Protein AF-A0A961F291-F1 (afdb_monomer)

pLDDT: mean 85.37, std 10.18, range [48.34, 95.19]

Sequence (65 aa):
ARSDYMDSSSIALIFKIQNEILGYQGRFCVTALKPSLKKVLGAVVREDEMAFFETVEEAMQSVTG

Secondary structure (DSSP, 8-state):
---S---HHHHHHHHHHHHHHHHTT---EEES--HHHHHHHHHHS-TTT-EEESSHHHHHHHHH-

Nearest PDB structures (foldseek):
  3f43-assembly1_A-2  TM=9.216E-01  e=1.792E-02  Thermotoga maritima
  1th8-assembly1_B  TM=8.996E-01  e=5.845E-02  Geobacillus stearothermophilus
  2ka5-assembly1_A  TM=8.820E-01  e=7.719E-02  Thermotoga maritima
  4hyl-assembly1_A  TM=8.862E-01  e=1.093E-01  Haliangium ochraceum DSM 14365
  2vy9-assembly2_B  TM=8.447E-01  e=5.047E-01  Neomoorella thermoacetica

Structure (mmCIF, N/CA/C/O backbone):
data_AF-A0A961F291-F1
#
_entry.id   AF-A0A961F291-F1
#
loop_
_atom_site.group_PDB
_atom_site.id
_atom_site.type_symbol
_atom_site.label_atom_id
_atom_site.label_alt_id
_atom_site.label_comp_id
_atom_site.label_asym_id
_atom_site.label_entity_id
_atom_site.label_seq_id
_atom_site.pdbx_PDB_ins_code
_atom_site.Cartn_x
_atom_site.Cartn_y
_atom_site.Cartn_z
_atom_site.occupancy
_atom_site.B_iso_or_equiv
_atom_site.auth_seq_id
_atom_site.auth_comp_id
_atom_site.auth_asym_id
_atom_site.auth_atom_id
_atom_site.pdbx_PDB_model_num
ATOM 1 N N . ALA A 1 1 ? 13.387 -7.644 1.887 1.00 48.34 1 ALA A N 1
ATOM 2 C CA . ALA A 1 1 ? 13.939 -7.248 0.575 1.00 48.34 1 ALA A CA 1
ATOM 3 C C . ALA A 1 1 ? 13.122 -6.074 0.053 1.00 48.34 1 ALA A C 1
ATOM 5 O O . ALA A 1 1 ? 11.902 -6.153 0.113 1.00 48.34 1 ALA A O 1
ATOM 6 N N . ARG A 1 2 ? 13.750 -4.979 -0.399 1.00 56.34 2 ARG A N 1
ATOM 7 C CA . ARG A 1 2 ? 13.027 -3.970 -1.190 1.00 56.34 2 ARG A CA 1
ATOM 8 C C . ARG A 1 2 ? 12.712 -4.635 -2.527 1.00 56.34 2 ARG A C 1
ATOM 10 O O . ARG A 1 2 ? 13.645 -5.016 -3.223 1.00 56.34 2 ARG A O 1
ATOM 17 N N . SER A 1 3 ? 11.435 -4.894 -2.804 1.00 63.44 3 SER A N 1
ATOM 18 C CA . SER A 1 3 ? 11.052 -5.535 -4.060 1.00 63.44 3 SER A CA 1
ATOM 19 C C . SER A 1 3 ? 11.098 -4.502 -5.174 1.00 63.44 3 SER A C 1
ATOM 21 O O . SER A 1 3 ? 10.479 -3.442 -5.073 1.00 63.44 3 SER A O 1
ATOM 23 N N . ASP A 1 4 ? 11.836 -4.812 -6.232 1.00 73.00 4 ASP A N 1
ATOM 24 C CA . ASP A 1 4 ? 11.967 -3.945 -7.407 1.00 73.00 4 ASP A CA 1
ATOM 25 C C . ASP A 1 4 ? 10.828 -4.158 -8.406 1.00 73.00 4 ASP A C 1
ATOM 27 O O . ASP A 1 4 ? 10.683 -3.412 -9.374 1.00 73.00 4 ASP A O 1
ATOM 31 N N . TYR A 1 5 ? 10.008 -5.170 -8.140 1.00 82.06 5 TYR A N 1
ATOM 32 C CA . TYR A 1 5 ? 8.985 -5.677 -9.026 1.00 82.06 5 TYR A CA 1
ATOM 33 C C . TYR A 1 5 ? 7.788 -6.202 -8.223 1.00 82.06 5 TYR A C 1
ATOM 35 O O . TYR A 1 5 ? 7.941 -6.696 -7.104 1.00 82.06 5 TYR A O 1
ATOM 43 N N . MET A 1 6 ? 6.600 -6.099 -8.810 1.00 86.19 6 MET A N 1
ATOM 44 C CA . MET A 1 6 ? 5.398 -6.809 -8.387 1.00 86.19 6 MET A CA 1
ATOM 45 C C . MET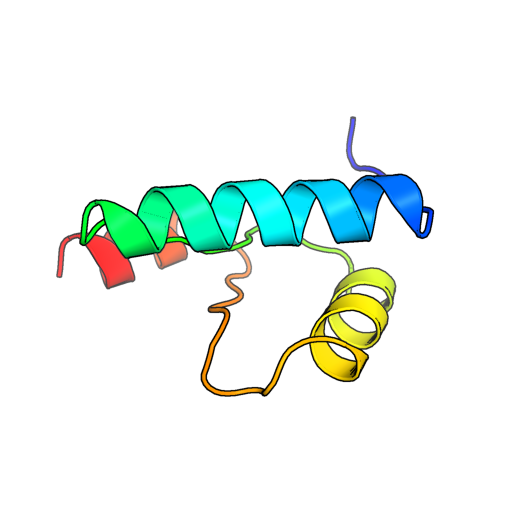 A 1 6 ? 4.715 -7.344 -9.636 1.00 86.19 6 MET A C 1
ATOM 47 O O . MET A 1 6 ? 4.473 -6.591 -10.581 1.00 86.19 6 MET A O 1
ATOM 51 N N . ASP A 1 7 ? 4.411 -8.635 -9.631 1.00 90.19 7 ASP A N 1
ATOM 52 C CA . ASP A 1 7 ? 3.538 -9.225 -10.634 1.00 90.19 7 ASP A CA 1
ATOM 53 C C . ASP A 1 7 ? 2.065 -8.939 -10.313 1.00 90.19 7 ASP A C 1
ATOM 55 O O . ASP A 1 7 ? 1.699 -8.437 -9.244 1.00 90.19 7 ASP A O 1
ATOM 59 N N . SER A 1 8 ? 1.197 -9.274 -11.265 1.00 89.00 8 SER A N 1
ATOM 60 C CA . SER A 1 8 ? -0.250 -9.136 -11.107 1.00 89.00 8 SER A CA 1
ATOM 61 C C . SER A 1 8 ? -0.791 -9.939 -9.920 1.00 89.00 8 SER A C 1
ATOM 63 O O . SER A 1 8 ? -1.720 -9.482 -9.257 1.00 89.00 8 SER A O 1
ATOM 65 N N . SER A 1 9 ? -0.196 -11.092 -9.607 1.00 91.31 9 SER A N 1
ATOM 66 C CA . SER A 1 9 ? -0.577 -11.927 -8.462 1.00 91.31 9 SER A CA 1
ATOM 67 C C . SER A 1 9 ? -0.339 -11.219 -7.125 1.00 91.31 9 SER A C 1
ATOM 69 O O . SER A 1 9 ? -1.204 -11.234 -6.249 1.00 91.31 9 SER A O 1
ATOM 71 N N . SER A 1 10 ? 0.805 -10.553 -6.977 1.00 90.25 10 SER A N 1
ATOM 72 C CA . SER A 1 10 ? 1.163 -9.778 -5.785 1.00 90.25 10 SER A CA 1
ATOM 73 C C . SER A 1 10 ? 0.251 -8.568 -5.619 1.00 90.25 10 SER A C 1
ATOM 75 O O . SER A 1 10 ? -0.216 -8.288 -4.517 1.00 90.25 10 SER A O 1
ATOM 77 N N . ILE A 1 11 ? -0.058 -7.887 -6.725 1.00 89.06 11 ILE A N 1
ATOM 78 C CA . ILE A 1 11 ? -1.009 -6.772 -6.741 1.00 89.06 11 ILE A CA 1
ATOM 79 C C . ILE A 1 11 ? -2.393 -7.259 -6.291 1.00 89.06 11 ILE A C 1
ATOM 81 O O . ILE A 1 11 ? -2.975 -6.682 -5.375 1.00 89.06 11 ILE A O 1
ATOM 85 N N . ALA A 1 12 ? -2.895 -8.360 -6.858 1.00 90.50 12 ALA A N 1
ATOM 86 C CA . ALA A 1 12 ? -4.182 -8.940 -6.473 1.00 90.50 12 ALA A CA 1
ATOM 87 C C . ALA A 1 12 ? -4.230 -9.332 -4.985 1.00 90.50 12 ALA A C 1
ATOM 89 O O . ALA A 1 12 ? -5.247 -9.128 -4.320 1.00 90.50 12 ALA A O 1
ATOM 90 N N . LEU A 1 13 ? -3.126 -9.854 -4.442 1.00 92.19 13 LEU A N 1
ATOM 91 C CA . LEU A 1 13 ? -3.019 -10.173 -3.020 1.00 92.19 13 LEU A CA 1
ATOM 92 C C . LEU A 1 13 ? -3.104 -8.918 -2.139 1.00 92.19 13 LEU A C 1
ATOM 94 O O . LEU A 1 13 ? -3.817 -8.940 -1.138 1.00 92.19 13 LEU A O 1
ATOM 98 N N . ILE A 1 14 ? -2.431 -7.827 -2.516 1.00 91.00 14 ILE A N 1
ATOM 99 C CA . ILE A 1 14 ? -2.499 -6.545 -1.794 1.00 91.00 14 ILE A CA 1
ATOM 100 C C . ILE A 1 14 ? -3.945 -6.048 -1.721 1.00 91.00 14 ILE A C 1
ATOM 102 O O . ILE A 1 14 ? -4.420 -5.724 -0.634 1.00 91.00 14 ILE A O 1
ATOM 106 N N . PHE A 1 15 ? -4.670 -6.065 -2.842 1.00 90.00 15 PHE A N 1
ATOM 107 C CA . PHE A 1 15 ? -6.082 -5.671 -2.874 1.00 90.00 15 PHE A CA 1
ATOM 108 C C . PHE A 1 15 ? -6.962 -6.557 -1.997 1.00 90.00 15 PHE A C 1
ATOM 110 O O . PHE A 1 15 ? -7.841 -6.063 -1.293 1.00 90.00 15 PHE A O 1
ATOM 117 N N . LYS A 1 16 ? -6.722 -7.872 -1.995 1.00 92.81 16 LYS A N 1
ATOM 118 C CA . LYS A 1 16 ? -7.459 -8.790 -1.122 1.00 92.81 16 LYS A CA 1
ATOM 119 C C . LYS A 1 16 ? -7.242 -8.450 0.354 1.00 92.81 16 LYS A C 1
ATOM 121 O O . LYS A 1 16 ? -8.206 -8.404 1.109 1.00 92.81 16 LYS A O 1
ATOM 126 N N . ILE A 1 17 ? -5.996 -8.188 0.752 1.00 93.56 17 ILE A N 1
ATOM 127 C CA . ILE A 1 17 ? -5.649 -7.814 2.131 1.00 93.56 17 ILE A CA 1
ATOM 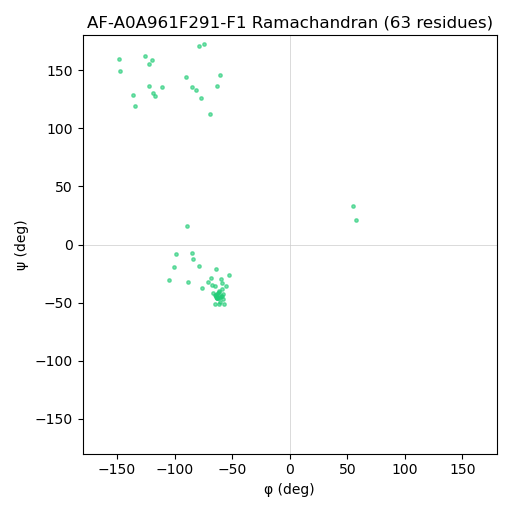128 C C . ILE A 1 17 ? -6.295 -6.478 2.513 1.00 93.56 17 ILE A C 1
ATOM 130 O O . ILE A 1 17 ? -6.884 -6.373 3.586 1.00 93.56 17 ILE A O 1
ATOM 134 N N . GLN A 1 18 ? -6.220 -5.477 1.634 1.00 91.56 18 GLN A N 1
ATOM 135 C CA . GLN A 1 18 ? -6.854 -4.177 1.844 1.00 91.56 18 GLN A CA 1
ATOM 136 C C . GLN A 1 18 ? -8.362 -4.325 2.066 1.00 91.56 18 GLN A C 1
ATOM 138 O O . GLN A 1 18 ? -8.877 -3.817 3.058 1.00 91.56 18 GLN A O 1
ATOM 143 N N . ASN A 1 19 ? -9.058 -5.040 1.178 1.00 90.56 19 ASN A N 1
ATOM 144 C CA . ASN A 1 19 ? -10.509 -5.212 1.259 1.00 90.56 19 ASN A CA 1
ATOM 145 C C . ASN A 1 19 ? -10.939 -5.912 2.553 1.00 90.56 19 ASN A C 1
ATOM 147 O O . ASN A 1 19 ? -11.917 -5.496 3.168 1.00 90.56 19 ASN A O 1
ATOM 151 N N . GLU A 1 20 ? -10.194 -6.928 2.994 1.00 95.19 20 GLU A N 1
ATOM 152 C CA . GLU A 1 20 ? -10.431 -7.577 4.289 1.00 95.19 20 GLU A CA 1
ATOM 153 C C . G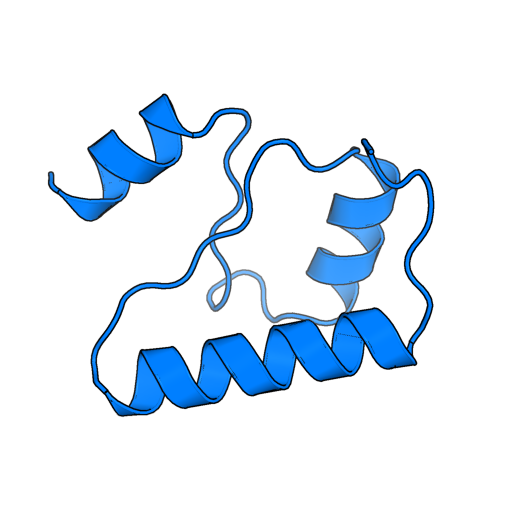LU A 1 20 ? -10.263 -6.581 5.444 1.00 95.19 20 GLU A C 1
ATOM 155 O O . GLU A 1 20 ? -11.176 -6.416 6.248 1.00 95.19 20 GLU A O 1
ATOM 160 N N . ILE A 1 21 ? -9.146 -5.846 5.502 1.00 92.75 21 ILE A N 1
ATOM 161 C CA . ILE A 1 21 ? -8.881 -4.867 6.572 1.00 92.75 21 ILE A CA 1
ATOM 162 C C . ILE A 1 21 ? -9.959 -3.779 6.618 1.00 92.75 21 ILE A C 1
ATOM 164 O O . ILE A 1 21 ? -10.445 -3.450 7.701 1.00 92.75 21 ILE A O 1
ATOM 168 N N . LEU A 1 22 ? -10.362 -3.246 5.461 1.00 88.50 22 LEU A N 1
ATOM 169 C CA . LEU A 1 22 ? -11.431 -2.249 5.364 1.00 88.50 22 LEU A CA 1
ATOM 170 C C . LEU A 1 22 ? -12.787 -2.823 5.802 1.00 88.50 22 LEU A C 1
ATOM 172 O O . LEU A 1 22 ? -13.564 -2.122 6.450 1.00 88.50 22 LEU A O 1
ATOM 176 N N . GLY A 1 23 ? -13.055 -4.101 5.517 1.00 91.44 23 GLY A N 1
ATOM 177 C CA . GLY A 1 23 ? -14.244 -4.817 5.992 1.00 91.44 23 GLY A CA 1
ATOM 178 C C . GLY A 1 23 ? -14.345 -4.882 7.521 1.00 91.44 23 GLY A C 1
ATOM 179 O O . GLY A 1 23 ? -15.446 -4.833 8.066 1.00 91.44 23 GLY A O 1
ATOM 180 N N . TYR A 1 24 ? -13.207 -4.890 8.220 1.00 94.31 24 TYR A N 1
ATOM 181 C CA . TYR A 1 24 ? -13.128 -4.788 9.683 1.00 94.31 24 TYR A CA 1
ATOM 182 C C . TYR A 1 24 ? -13.031 -3.342 10.199 1.00 94.31 24 TYR A C 1
ATOM 184 O O . TYR A 1 24 ? -12.651 -3.131 11.349 1.00 94.31 24 TYR A O 1
ATOM 192 N N . GLN A 1 25 ? -13.348 -2.342 9.367 1.00 89.00 25 GLN A N 1
ATOM 193 C CA . GLN A 1 25 ? -13.183 -0.911 9.675 1.00 89.00 25 GLN A CA 1
ATOM 194 C C . GLN A 1 25 ? -11.739 -0.518 10.040 1.00 89.00 25 GLN A C 1
ATOM 196 O O . GLN A 1 25 ? -11.499 0.507 10.682 1.00 89.00 25 GLN A O 1
ATOM 201 N N . GLY A 1 26 ? -10.760 -1.329 9.635 1.00 89.81 26 GLY A N 1
ATOM 202 C CA . GLY A 1 26 ? -9.347 -1.018 9.774 1.00 89.81 26 GLY A CA 1
ATOM 203 C C . GLY A 1 26 ? -8.891 0.028 8.759 1.00 89.81 26 GLY A C 1
ATOM 204 O O . GLY A 1 26 ? -9.609 0.401 7.833 1.00 89.81 26 GLY A O 1
ATOM 205 N N . ARG A 1 27 ? -7.651 0.493 8.919 1.00 89.19 27 ARG A N 1
ATOM 206 C CA . ARG A 1 27 ? -6.982 1.389 7.968 1.00 89.19 27 ARG A CA 1
ATOM 207 C C . ARG A 1 27 ? -5.848 0.631 7.284 1.00 89.19 27 ARG A C 1
ATOM 209 O O . ARG A 1 27 ? -5.089 -0.071 7.949 1.00 89.19 27 ARG A O 1
ATOM 216 N N . PHE A 1 28 ? -5.728 0.782 5.967 1.00 90.88 28 PHE A N 1
ATOM 217 C CA . PHE A 1 28 ? -4.664 0.176 5.167 1.00 90.88 28 PHE A CA 1
ATOM 218 C C . PHE A 1 28 ? -3.884 1.257 4.419 1.00 90.88 28 PHE A C 1
ATOM 220 O O . PHE A 1 28 ? -4.472 2.172 3.845 1.00 90.88 28 PHE A O 1
ATOM 227 N N . CYS A 1 29 ? -2.560 1.144 4.410 1.00 91.44 29 CYS A N 1
ATOM 228 C CA . CYS A 1 29 ? -1.683 2.036 3.664 1.00 91.44 29 CYS A CA 1
ATOM 229 C C . CYS A 1 29 ? -0.425 1.301 3.201 1.00 91.44 29 CYS A C 1
ATOM 231 O O . CYS A 1 29 ? -0.060 0.255 3.742 1.00 91.44 29 CYS A O 1
ATOM 233 N N . VAL A 1 30 ? 0.240 1.856 2.189 1.00 91.00 30 VAL A N 1
ATOM 234 C CA . VAL A 1 30 ? 1.473 1.307 1.619 1.00 91.00 30 VAL A CA 1
ATOM 235 C C . VAL A 1 30 ? 2.600 2.316 1.798 1.00 91.00 30 VAL A C 1
ATOM 237 O O . VAL A 1 30 ? 2.462 3.486 1.450 1.00 91.00 30 VAL A O 1
ATOM 240 N N . THR A 1 31 ? 3.739 1.866 2.320 1.00 91.06 31 THR A N 1
ATOM 241 C CA . THR A 1 31 ? 4.882 2.735 2.638 1.00 91.06 31 THR A CA 1
ATOM 242 C C . THR A 1 31 ? 6.136 2.340 1.869 1.00 91.06 31 THR A C 1
ATOM 244 O O . THR A 1 31 ? 6.278 1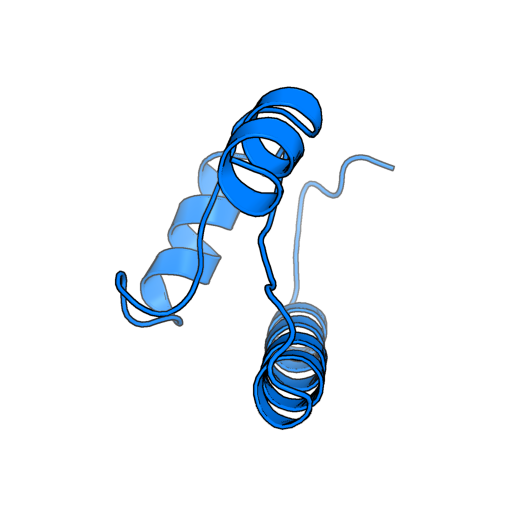.179 1.483 1.00 91.06 31 THR A O 1
ATOM 247 N N . ALA A 1 32 ? 7.091 3.264 1.726 1.00 89.50 32 ALA A N 1
ATOM 248 C CA . ALA A 1 32 ? 8.434 2.991 1.196 1.00 89.50 32 ALA A CA 1
ATOM 249 C C . ALA A 1 32 ? 8.438 2.314 -0.189 1.00 89.50 32 ALA A C 1
ATOM 251 O O . ALA A 1 32 ? 9.308 1.498 -0.515 1.00 89.50 32 ALA A O 1
ATO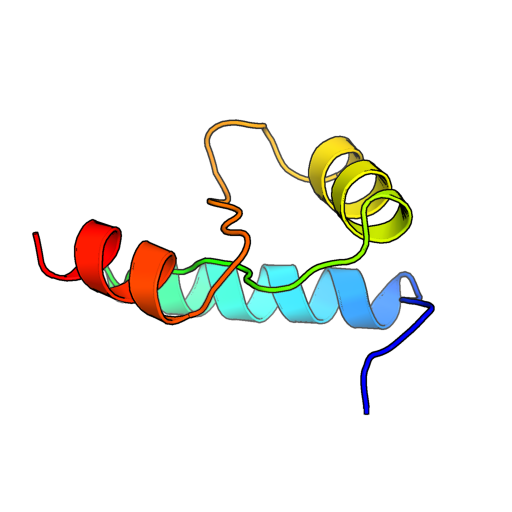M 252 N N . LEU A 1 33 ? 7.445 2.650 -1.013 1.00 88.25 33 LEU A N 1
ATOM 253 C CA . LEU A 1 33 ? 7.265 2.071 -2.331 1.00 88.25 33 LEU A CA 1
ATOM 254 C C . LEU A 1 33 ? 8.109 2.818 -3.371 1.00 88.25 33 LEU A C 1
ATOM 256 O O . LEU A 1 33 ? 8.120 4.048 -3.415 1.00 88.25 33 LEU A O 1
ATOM 260 N N . LYS A 1 34 ? 8.789 2.086 -4.259 1.00 89.31 34 LYS A N 1
ATOM 261 C CA . LYS A 1 34 ? 9.506 2.712 -5.380 1.00 89.31 34 LYS A CA 1
ATOM 262 C C . LYS A 1 34 ? 8.530 3.486 -6.286 1.00 89.31 34 LYS A C 1
ATOM 264 O O . LYS A 1 34 ? 7.420 2.999 -6.516 1.00 89.31 34 LYS A O 1
ATOM 269 N N . PRO A 1 35 ? 8.944 4.616 -6.898 1.00 88.25 35 PRO A N 1
ATOM 270 C CA . PRO A 1 35 ? 8.067 5.415 -7.759 1.00 88.25 35 PRO A CA 1
ATOM 271 C C . PRO A 1 35 ? 7.427 4.633 -8.915 1.00 88.25 35 PRO A C 1
ATOM 273 O O . PRO A 1 35 ? 6.276 4.880 -9.263 1.00 88.25 35 PRO A O 1
ATOM 276 N N . SER A 1 36 ? 8.146 3.668 -9.498 1.00 88.00 36 SER A N 1
ATOM 277 C CA . SER A 1 36 ? 7.623 2.796 -10.559 1.00 88.00 36 SER A CA 1
ATOM 278 C C . SER A 1 36 ? 6.453 1.938 -10.079 1.00 88.00 36 SER A C 1
ATOM 280 O O . SER A 1 36 ? 5.422 1.880 -10.741 1.00 88.00 36 SER A O 1
ATOM 282 N N . LEU A 1 37 ? 6.578 1.325 -8.903 1.00 88.25 37 LEU A N 1
ATOM 283 C CA . LEU A 1 37 ? 5.525 0.508 -8.306 1.00 88.25 37 LEU A CA 1
ATOM 284 C C . LEU A 1 37 ? 4.355 1.366 -7.817 1.00 88.25 37 LEU A C 1
ATOM 286 O O . LEU A 1 37 ? 3.212 0.934 -7.930 1.00 88.25 37 LEU A O 1
ATOM 290 N N . LYS A 1 38 ? 4.614 2.600 -7.356 1.00 87.94 38 LYS A N 1
ATOM 291 C CA . LYS A 1 38 ? 3.556 3.564 -7.002 1.00 87.94 38 LYS A CA 1
ATOM 292 C C . LYS A 1 38 ? 2.704 3.919 -8.213 1.00 87.94 38 LYS A C 1
ATOM 294 O O . LYS A 1 38 ? 1.487 3.940 -8.099 1.00 87.94 38 LYS A O 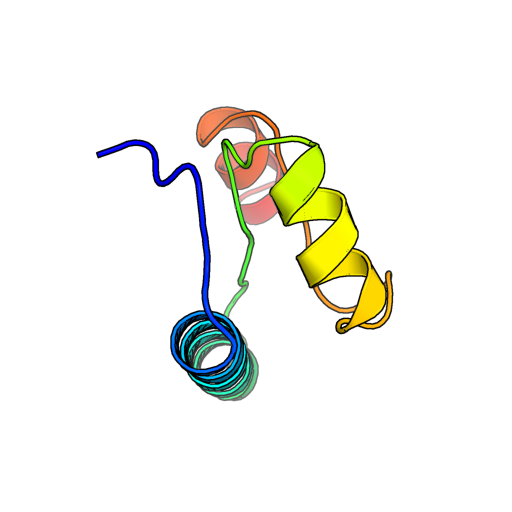1
ATOM 299 N N . LYS A 1 39 ? 3.325 4.118 -9.381 1.00 86.44 39 LYS A N 1
ATOM 300 C CA . LYS A 1 39 ? 2.597 4.328 -10.642 1.00 86.44 39 LYS A CA 1
ATOM 301 C C . LYS A 1 39 ? 1.761 3.114 -11.039 1.00 86.44 39 LYS A C 1
ATOM 303 O O . LYS A 1 39 ? 0.630 3.290 -11.467 1.00 86.44 39 LYS A O 1
ATOM 308 N N . VAL A 1 40 ? 2.300 1.901 -10.895 1.00 86.94 40 VAL A N 1
ATOM 309 C CA . VAL A 1 40 ? 1.561 0.671 -11.223 1.00 86.94 40 VAL A CA 1
ATOM 310 C C . VAL A 1 40 ? 0.364 0.493 -10.293 1.00 86.94 40 VAL A C 1
ATOM 312 O O . VAL A 1 40 ? -0.744 0.325 -10.782 1.00 86.94 40 VAL A O 1
ATOM 315 N N . LEU A 1 41 ? 0.557 0.575 -8.973 1.00 86.75 41 LEU A N 1
ATOM 316 C CA . LEU A 1 41 ? -0.552 0.459 -8.023 1.00 86.75 41 LEU A CA 1
ATOM 317 C C . LEU A 1 41 ? -1.566 1.593 -8.207 1.00 86.75 41 LEU A C 1
ATOM 319 O O . LEU A 1 41 ? -2.753 1.318 -8.314 1.00 86.75 41 LEU A O 1
ATOM 323 N N . GLY 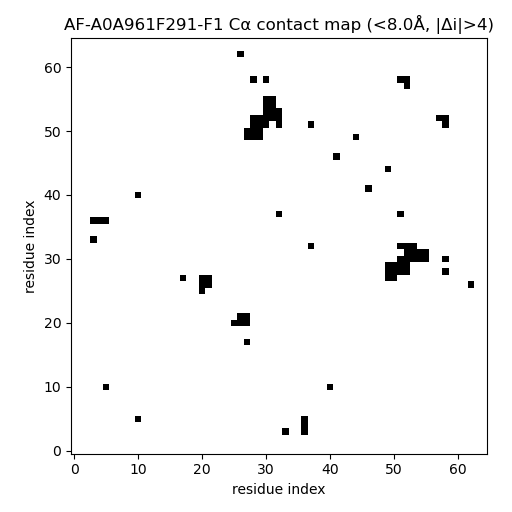A 1 42 ? -1.116 2.841 -8.341 1.00 84.44 42 GLY A N 1
ATOM 324 C CA . GLY A 1 42 ? -1.999 3.991 -8.562 1.00 84.44 42 GLY A CA 1
ATOM 325 C C . GLY A 1 42 ? -2.774 3.957 -9.883 1.00 84.44 42 GLY A C 1
ATOM 326 O O . GLY A 1 42 ? -3.805 4.602 -9.990 1.00 84.44 42 GLY A O 1
ATOM 327 N N . ALA A 1 43 ? -2.327 3.194 -10.885 1.00 84.25 43 ALA A N 1
ATOM 328 C CA . ALA A 1 43 ? -3.095 2.985 -12.114 1.00 84.25 43 ALA A CA 1
ATOM 329 C C . ALA A 1 43 ? -4.220 1.945 -11.955 1.00 84.25 43 ALA A C 1
ATOM 331 O O . ALA A 1 43 ? -5.120 1.886 -12.791 1.00 84.25 43 ALA A O 1
ATOM 332 N N . VAL A 1 44 ? -4.147 1.097 -10.925 1.00 81.81 44 VAL A N 1
ATOM 333 C CA . VAL A 1 44 ? -5.095 -0.004 -10.684 1.00 81.81 44 VAL A CA 1
ATOM 334 C C . VAL A 1 44 ? -6.059 0.327 -9.540 1.00 81.81 44 VAL A C 1
ATOM 336 O O . VAL A 1 44 ? -7.198 -0.132 -9.555 1.00 81.81 44 VAL A O 1
ATOM 339 N N . VAL A 1 45 ? -5.627 1.126 -8.563 1.00 76.69 45 VAL A N 1
ATOM 340 C CA . VAL A 1 45 ? -6.463 1.633 -7.465 1.00 76.69 45 VAL A CA 1
ATOM 341 C C . VAL A 1 45 ? -7.086 2.972 -7.887 1.00 76.69 45 VAL A C 1
ATOM 343 O O . VAL A 1 45 ? -6.423 3.783 -8.530 1.00 76.69 45 VAL A O 1
ATOM 346 N N . ARG A 1 46 ? -8.327 3.263 -7.481 1.00 69.62 46 ARG A N 1
ATOM 347 C CA . ARG A 1 46 ? -8.822 4.651 -7.470 1.00 69.62 46 ARG A CA 1
ATOM 348 C C . ARG A 1 46 ? -7.984 5.479 -6.488 1.00 69.62 46 ARG A C 1
ATOM 350 O O . ARG A 1 46 ? -7.707 5.005 -5.390 1.00 69.62 46 ARG A O 1
ATOM 357 N N . GLU A 1 47 ? -7.581 6.695 -6.865 1.00 58.59 47 GLU A N 1
ATOM 358 C CA . GLU A 1 47 ? -6.674 7.537 -6.053 1.00 58.59 47 GLU A CA 1
ATOM 359 C C . GLU A 1 47 ? -7.148 7.726 -4.599 1.00 58.59 47 GLU A C 1
ATOM 361 O O . GLU A 1 47 ? -6.329 7.871 -3.694 1.00 58.59 47 GLU A O 1
ATOM 366 N N . ASP A 1 48 ? -8.455 7.630 -4.367 1.00 64.44 48 ASP A N 1
ATOM 367 C CA . ASP A 1 48 ? -9.098 7.879 -3.078 1.00 64.44 48 ASP A CA 1
ATOM 368 C C . ASP A 1 48 ? -9.077 6.660 -2.127 1.00 64.44 48 ASP A C 1
ATOM 370 O O . ASP A 1 48 ? -9.406 6.789 -0.949 1.00 64.44 48 ASP A O 1
ATOM 374 N N . GLU A 1 49 ? -8.725 5.464 -2.614 1.00 75.81 49 GLU A N 1
ATOM 375 C CA . GLU A 1 49 ? -8.924 4.205 -1.873 1.00 75.81 49 GLU A CA 1
ATOM 376 C C . GLU A 1 49 ? -7.655 3.680 -1.180 1.00 75.81 49 GLU A C 1
ATOM 378 O O . GLU A 1 49 ? -7.758 2.874 -0.252 1.00 75.81 49 GLU A O 1
ATOM 383 N N . MET A 1 50 ? -6.454 4.118 -1.584 1.00 86.06 50 MET A N 1
ATOM 384 C CA . MET A 1 50 ? -5.188 3.644 -1.006 1.00 86.06 50 MET A CA 1
ATOM 385 C C . MET A 1 50 ? -4.221 4.788 -0.705 1.00 86.06 50 MET A C 1
ATOM 387 O O . MET A 1 50 ? -3.743 5.481 -1.600 1.00 86.06 50 MET A O 1
ATOM 391 N N . ALA A 1 51 ? -3.868 4.927 0.572 1.00 88.75 51 ALA A N 1
ATOM 392 C CA . ALA A 1 51 ? -2.884 5.903 1.016 1.00 88.75 51 ALA A CA 1
ATOM 393 C C . ALA A 1 51 ? -1.449 5.392 0.802 1.00 88.75 51 ALA A C 1
ATOM 395 O O . ALA A 1 51 ? -1.109 4.265 1.184 1.00 88.75 51 ALA A O 1
ATOM 396 N N . PHE A 1 52 ? -0.597 6.249 0.233 1.00 90.31 52 PHE A N 1
ATOM 397 C CA . PHE A 1 52 ? 0.824 5.982 0.010 1.00 90.31 52 PHE A CA 1
ATOM 398 C C . PHE A 1 52 ? 1.687 6.958 0.806 1.00 90.31 52 PHE A C 1
ATOM 400 O O . PHE A 1 52 ? 1.559 8.167 0.620 1.00 90.31 52 PHE A O 1
ATOM 407 N N . PHE A 1 53 ? 2.629 6.438 1.588 1.00 91.75 53 PHE A N 1
ATOM 408 C CA . PHE A 1 53 ? 3.571 7.237 2.381 1.00 91.75 53 PHE A CA 1
ATOM 409 C C . PHE A 1 53 ? 5.023 6.916 2.016 1.00 91.75 53 PHE A C 1
ATOM 411 O O . PHE A 1 53 ? 5.326 5.820 1.525 1.00 91.75 53 PHE A O 1
ATOM 418 N N . GLU A 1 54 ? 5.942 7.853 2.243 1.00 91.06 54 GLU A N 1
ATOM 419 C CA . GLU A 1 54 ? 7.364 7.597 1.997 1.00 91.06 54 GLU A CA 1
ATOM 420 C C . GLU A 1 54 ? 7.951 6.735 3.113 1.00 91.06 54 GLU A C 1
ATOM 422 O O . GLU A 1 54 ? 8.722 5.808 2.841 1.00 91.06 54 GLU A O 1
ATOM 427 N N . THR A 1 55 ? 7.517 6.967 4.355 1.00 91.38 55 THR A N 1
ATOM 428 C CA . THR A 1 55 ? 8.010 6.260 5.543 1.00 91.38 55 THR A CA 1
ATOM 429 C C . THR A 1 55 ? 6.892 5.616 6.363 1.00 91.38 55 THR A C 1
ATOM 431 O O . THR A 1 55 ? 5.712 5.942 6.239 1.00 91.38 55 THR A O 1
ATOM 434 N N . VAL A 1 56 ? 7.278 4.666 7.221 1.00 91.06 56 VAL A N 1
ATOM 435 C CA . VAL A 1 56 ? 6.361 4.058 8.198 1.00 91.06 56 VAL A CA 1
ATOM 436 C C . VAL A 1 56 ? 5.937 5.081 9.253 1.00 91.06 56 VAL A C 1
ATOM 438 O O . VAL A 1 56 ? 4.791 5.064 9.685 1.00 91.06 56 VAL A O 1
ATOM 441 N N . GLU A 1 57 ? 6.824 5.996 9.647 1.00 92.75 57 GLU A N 1
ATOM 442 C CA . GLU A 1 57 ? 6.523 7.028 10.647 1.00 92.75 57 GLU A CA 1
ATOM 443 C C . GLU A 1 57 ? 5.432 7.993 10.175 1.00 92.75 57 GLU A C 1
ATOM 445 O O . GLU A 1 57 ? 4.488 8.240 10.923 1.00 92.75 57 GLU A O 1
ATOM 450 N N . GLU A 1 58 ? 5.495 8.459 8.926 1.00 91.88 58 GLU A N 1
ATOM 451 C CA . GLU A 1 58 ? 4.436 9.282 8.317 1.00 91.88 58 GLU A CA 1
ATOM 452 C C . GLU A 1 58 ? 3.090 8.555 8.292 1.00 91.88 58 GLU A C 1
ATOM 454 O O . GLU A 1 58 ? 2.057 9.122 8.656 1.00 91.88 58 GLU A O 1
ATOM 459 N N . ALA A 1 59 ? 3.105 7.278 7.901 1.00 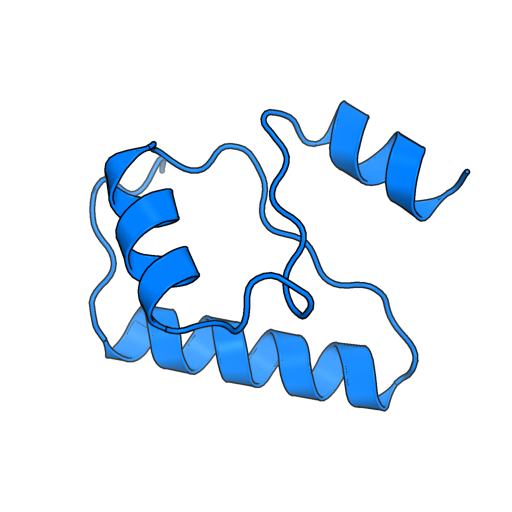92.00 59 ALA A N 1
ATOM 460 C CA . ALA A 1 59 ? 1.904 6.457 7.864 1.00 92.00 59 ALA A CA 1
ATOM 461 C C . ALA A 1 59 ? 1.285 6.305 9.256 1.00 92.00 59 ALA A C 1
ATOM 463 O O . ALA A 1 59 ? 0.082 6.487 9.427 1.00 92.00 59 ALA A O 1
ATOM 464 N N . MET A 1 60 ? 2.107 6.021 10.268 1.00 90.12 60 MET A N 1
ATOM 465 C CA . MET A 1 60 ? 1.642 5.878 11.645 1.00 90.12 60 MET A CA 1
ATOM 466 C C . MET A 1 60 ? 1.062 7.187 12.175 1.00 90.12 60 MET A C 1
ATOM 468 O O . MET A 1 60 ? -0.045 7.169 12.704 1.00 90.12 60 MET A O 1
ATOM 472 N N . GLN A 1 61 ? 1.740 8.320 11.966 1.00 90.62 61 GLN A N 1
ATOM 473 C CA . GLN A 1 61 ? 1.232 9.636 12.366 1.00 90.62 61 GLN A CA 1
ATOM 474 C C . GLN A 1 61 ? -0.125 9.950 11.727 1.00 90.62 61 GLN A C 1
ATOM 476 O O . GLN A 1 61 ? -1.024 10.418 12.418 1.00 90.62 61 GLN A O 1
ATOM 481 N N . SER A 1 62 ? -0.307 9.642 10.440 1.00 87.81 62 SER A N 1
ATOM 482 C CA . SER A 1 62 ? -1.589 9.839 9.752 1.00 87.81 62 SER A CA 1
ATOM 483 C C . SER A 1 62 ? -2.694 8.898 10.240 1.00 87.81 62 SER A C 1
ATOM 485 O O . SER A 1 62 ? -3.872 9.230 10.124 1.00 87.81 62 SER A O 1
ATOM 487 N N . VAL A 1 63 ? -2.344 7.701 10.715 1.00 79.19 63 VAL A N 1
ATOM 488 C CA . VAL A 1 63 ? -3.311 6.668 1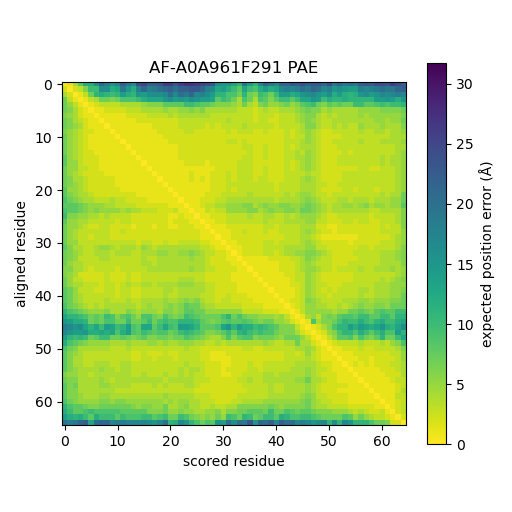1.116 1.00 79.19 63 VAL A CA 1
ATOM 489 C C . VAL A 1 63 ? -3.724 6.814 12.580 1.00 79.19 63 VAL A C 1
ATOM 491 O O . VAL A 1 63 ? -4.870 6.497 12.894 1.00 79.19 63 VAL A O 1
ATOM 494 N N . THR A 1 64 ? -2.834 7.280 13.457 1.00 76.56 64 THR A N 1
ATOM 495 C CA . THR A 1 64 ? -3.107 7.487 14.892 1.00 76.56 64 THR A CA 1
ATOM 496 C C . THR A 1 64 ? -3.435 8.935 15.261 1.00 76.56 64 THR A C 1
ATOM 498 O O . THR A 1 64 ? -3.775 9.184 16.417 1.00 76.56 64 THR A O 1
ATOM 501 N N . GLY A 1 65 ? -3.273 9.870 14.320 1.00 56.25 65 GLY A N 1
ATOM 502 C CA . GLY A 1 65 ? -3.667 11.276 14.445 1.00 56.25 65 GLY A CA 1
ATOM 503 C C . GLY A 1 65 ? -5.158 11.520 14.253 1.00 56.25 65 GLY A C 1
ATOM 504 O O . GLY A 1 65 ? -5.834 10.684 13.603 1.00 56.25 65 GLY A O 1
#

Solvent-accessible surface area (backbone atoms only — not comparable to full-atom values): 4094 Å² total; per-residue (Å²): 129,90,73,93,71,78,56,72,68,56,51,53,49,51,54,52,52,43,53,53,39,47,73,70,74,46,87,66,72,49,52,64,64,55,71,71,57,48,52,56,49,55,73,73,43,62,81,89,76,58,52,78,33,74,38,67,67,60,46,48,51,67,70,76,98

Radius of gyration: 11.88 Å; Cα contacts (8 Å, |Δi|>4): 44; chains: 1; bounding box: 28×23×27 Å

Mean predicted aligned error: 4.54 Å

Foldseek 3Di:
DQDPDDDPVNLVVLVVVLVVCVVVVHDDEAECHDPVVVVVSCVVDPPPRYHYYDDPVVVCVVRVD